Protein AF-A0AAW0BLG9-F1 (afdb_monomer)

Mean predicted aligned error: 2.97 Å

Structure (mmCIF, N/CA/C/O backbone):
data_AF-A0AAW0BLG9-F1
#
_entry.id   AF-A0AAW0BLG9-F1
#
loop_
_atom_site.group_PDB
_atom_site.id
_atom_site.type_symbol
_atom_site.label_atom_id
_atom_site.label_alt_id
_atom_site.label_comp_id
_atom_site.label_asym_id
_atom_site.label_entity_id
_atom_site.label_seq_id
_atom_site.pdbx_PDB_ins_code
_atom_site.Cartn_x
_atom_site.Cartn_y
_atom_site.Cartn_z
_atom_site.occupancy
_atom_site.B_iso_or_equiv
_atom_site.auth_seq_id
_atom_site.auth_comp_id
_atom_site.auth_asym_id
_atom_site.auth_atom_id
_atom_site.pdbx_PDB_model_num
ATOM 1 N N . MET A 1 1 ? 16.373 8.417 4.314 1.00 65.44 1 MET A N 1
ATOM 2 C CA . MET A 1 1 ? 15.540 9.634 4.536 1.00 65.44 1 MET A CA 1
ATOM 3 C C . MET A 1 1 ? 14.106 9.212 4.846 1.00 65.44 1 MET A C 1
ATOM 5 O O . MET A 1 1 ? 13.745 8.105 4.474 1.00 65.44 1 MET A O 1
ATOM 9 N N . SER A 1 2 ? 13.284 10.043 5.501 1.00 84.06 2 SER A N 1
ATOM 10 C CA . SER A 1 2 ? 11.851 9.739 5.665 1.00 84.06 2 SER A CA 1
ATOM 11 C C . SER A 1 2 ? 11.069 10.033 4.381 1.0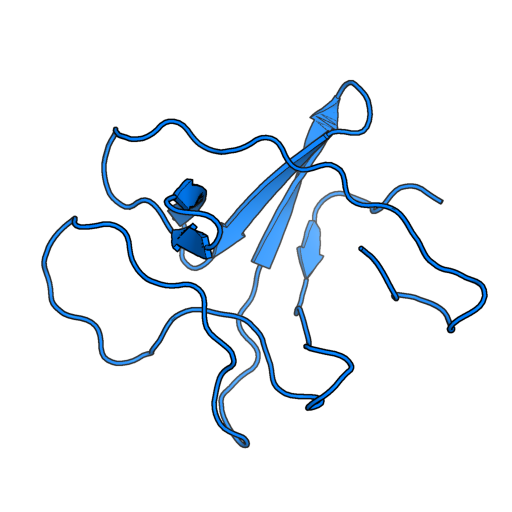0 84.06 2 SER A C 1
ATOM 13 O O . SER A 1 2 ? 11.350 11.010 3.680 1.00 84.06 2 SER A O 1
ATOM 15 N N . LEU A 1 3 ? 10.091 9.181 4.068 1.00 93.31 3 LEU A N 1
ATOM 16 C CA . LEU A 1 3 ? 9.178 9.391 2.949 1.00 93.31 3 LEU A CA 1
ATOM 17 C C . LEU A 1 3 ? 8.250 10.570 3.281 1.00 93.31 3 LEU A C 1
ATOM 19 O O . LEU A 1 3 ? 7.771 10.702 4.406 1.00 93.31 3 LEU A O 1
ATOM 23 N N . LYS A 1 4 ? 8.016 11.468 2.321 1.00 95.06 4 LYS A N 1
ATOM 24 C CA . LYS A 1 4 ? 7.090 12.592 2.523 1.00 95.06 4 LYS A CA 1
ATOM 25 C C . LYS A 1 4 ? 5.646 12.104 2.393 1.00 95.06 4 LYS A C 1
ATOM 27 O O . LYS A 1 4 ? 5.377 11.173 1.643 1.00 95.06 4 LYS A O 1
ATOM 32 N N . SER A 1 5 ? 4.710 12.752 3.084 1.00 97.44 5 SER A N 1
ATOM 33 C CA . SER A 1 5 ? 3.287 12.532 2.812 1.00 97.44 5 SER A CA 1
ATOM 34 C C . SER A 1 5 ? 2.945 13.003 1.396 1.00 97.44 5 SER A C 1
ATOM 36 O O . SER A 1 5 ? 3.455 14.035 0.949 1.00 97.44 5 SER A O 1
ATOM 38 N N . GLY A 1 6 ? 2.066 12.286 0.701 1.00 97.62 6 GLY A N 1
ATOM 39 C CA . GLY A 1 6 ? 1.657 12.645 -0.653 1.00 97.62 6 GLY A CA 1
ATOM 40 C C . GLY A 1 6 ? 1.032 11.501 -1.440 1.00 97.62 6 GLY A C 1
ATOM 41 O O . GLY A 1 6 ? 0.739 10.434 -0.901 1.00 97.62 6 GLY A O 1
ATOM 42 N N . LEU A 1 7 ? 0.840 11.758 -2.735 1.00 98.12 7 LEU A N 1
ATOM 43 C CA . LEU A 1 7 ? 0.351 10.780 -3.699 1.00 98.12 7 LEU A CA 1
ATOM 44 C C . LEU A 1 7 ? 1.519 10.063 -4.373 1.00 98.12 7 LEU A C 1
ATOM 46 O O . LEU A 1 7 ? 2.425 10.704 -4.907 1.00 98.12 7 LEU A O 1
ATOM 50 N N . TYR A 1 8 ? 1.456 8.738 -4.388 1.00 98.12 8 TYR A N 1
ATOM 51 C CA . TYR A 1 8 ? 2.502 7.866 -4.905 1.00 98.12 8 TYR A CA 1
ATOM 52 C C . TYR A 1 8 ? 1.935 6.792 -5.826 1.00 98.12 8 TYR A C 1
ATOM 54 O O . TYR A 1 8 ? 0.770 6.413 -5.741 1.00 98.12 8 TYR A O 1
ATOM 62 N N . THR A 1 9 ? 2.799 6.255 -6.680 1.00 97.69 9 THR A N 1
ATOM 63 C CA . THR A 1 9 ? 2.601 4.948 -7.312 1.00 97.69 9 THR A CA 1
ATOM 64 C C . THR A 1 9 ? 3.572 3.971 -6.666 1.00 97.69 9 THR A C 1
ATOM 66 O O . THR A 1 9 ? 4.753 4.296 -6.537 1.00 97.69 9 THR A O 1
ATOM 69 N N . ILE A 1 10 ? 3.106 2.784 -6.287 1.00 97.75 10 ILE A N 1
ATOM 70 C CA . ILE A 1 10 ? 3.935 1.766 -5.629 1.00 97.75 10 ILE A CA 1
ATOM 71 C C . ILE A 1 10 ? 4.169 0.615 -6.606 1.00 97.75 10 ILE A C 1
ATOM 73 O O . ILE A 1 10 ? 3.217 0.116 -7.208 1.00 97.75 10 ILE A O 1
ATOM 77 N N . ARG A 1 11 ? 5.426 0.189 -6.765 1.00 96.75 11 ARG A N 1
ATOM 78 C CA . ARG A 1 11 ? 5.814 -0.935 -7.628 1.00 96.75 11 ARG A CA 1
ATOM 79 C C . ARG A 1 11 ? 6.542 -2.019 -6.852 1.00 96.75 11 ARG A C 1
ATOM 81 O O . ARG A 1 11 ? 7.334 -1.736 -5.956 1.00 96.75 11 ARG A O 1
ATOM 88 N N . CYS A 1 12 ? 6.309 -3.267 -7.238 1.00 95.69 12 CYS A N 1
ATOM 89 C CA . CYS A 1 12 ? 7.071 -4.398 -6.740 1.00 95.69 12 CYS A CA 1
ATOM 90 C C . CYS A 1 12 ? 8.401 -4.502 -7.486 1.00 95.69 12 CYS A C 1
ATOM 92 O O . CYS A 1 12 ? 8.427 -4.871 -8.656 1.00 95.69 12 CYS A O 1
ATOM 94 N N . LYS A 1 13 ? 9.522 -4.290 -6.796 1.00 93.69 13 LYS A N 1
ATOM 95 C CA . LYS A 1 13 ? 10.861 -4.379 -7.402 1.00 93.69 13 LYS A CA 1
ATOM 96 C C . LYS A 1 13 ? 11.146 -5.702 -8.128 1.00 93.69 13 LYS A C 1
ATOM 98 O O . LYS A 1 13 ? 11.858 -5.706 -9.122 1.00 93.69 13 LYS A O 1
ATOM 103 N N . ALA A 1 14 ? 10.600 -6.819 -7.643 1.00 93.81 14 ALA A N 1
ATOM 104 C CA . ALA A 1 14 ? 10.846 -8.138 -8.228 1.00 93.81 14 ALA A CA 1
ATOM 105 C C . ALA A 1 14 ? 10.127 -8.370 -9.568 1.00 93.81 14 ALA A C 1
ATOM 107 O O . ALA A 1 14 ? 10.535 -9.244 -10.325 1.00 93.81 14 ALA A O 1
ATOM 108 N N . THR A 1 15 ? 9.050 -7.629 -9.843 1.00 94.38 15 THR A N 1
ATOM 109 C CA . THR A 1 15 ? 8.197 -7.847 -11.029 1.00 94.38 15 THR A CA 1
ATOM 110 C C . THR A 1 15 ? 7.977 -6.588 -11.864 1.00 94.38 15 THR A C 1
ATOM 112 O O . THR A 1 15 ? 7.401 -6.685 -12.932 1.00 94.38 15 THR A O 1
ATOM 115 N N . ASP A 1 16 ? 8.392 -5.419 -11.369 1.00 94.12 16 ASP A N 1
ATOM 116 C CA . ASP A 1 16 ? 8.100 -4.068 -11.887 1.00 94.12 16 ASP A CA 1
ATOM 117 C C . ASP A 1 16 ? 6.603 -3.714 -12.022 1.00 94.12 16 ASP A C 1
ATOM 119 O O . ASP A 1 16 ? 6.230 -2.611 -12.423 1.00 94.12 16 ASP A O 1
ATOM 123 N N . ASN A 1 17 ? 5.725 -4.614 -11.591 1.00 96.69 17 ASN A N 1
ATOM 124 C CA . ASN A 1 17 ? 4.289 -4.412 -11.603 1.00 96.69 17 ASN A CA 1
ATOM 125 C C . ASN A 1 17 ? 3.837 -3.462 -10.491 1.00 96.69 17 ASN A C 1
ATOM 127 O O . ASN A 1 17 ? 4.434 -3.376 -9.409 1.00 96.69 17 ASN A O 1
ATOM 131 N N . TYR A 1 18 ? 2.740 -2.755 -10.755 1.00 97.69 18 TYR A N 1
ATOM 132 C CA . TYR A 1 18 ? 2.110 -1.891 -9.769 1.00 97.69 18 TYR A CA 1
ATOM 133 C C . TYR A 1 18 ? 1.438 -2.697 -8.658 1.00 97.69 18 TYR A C 1
ATOM 135 O O . TYR A 1 18 ? 0.837 -3.745 -8.890 1.00 97.69 18 TYR A O 1
ATOM 143 N N . ILE A 1 19 ? 1.496 -2.167 -7.441 1.00 98.06 19 ILE A N 1
ATOM 144 C CA . ILE A 1 19 ? 0.767 -2.696 -6.293 1.00 98.06 19 ILE A CA 1
ATOM 145 C C . ILE A 1 19 ? -0.543 -1.930 -6.142 1.00 98.06 19 ILE A C 1
ATOM 147 O O . ILE A 1 19 ? -0.559 -0.700 -6.187 1.00 98.06 19 ILE A O 1
ATOM 151 N N . GLY A 1 20 ? -1.649 -2.645 -5.942 1.00 97.62 20 GLY A N 1
ATOM 152 C CA . GLY A 1 20 ? -2.951 -2.011 -5.778 1.00 97.62 20 GLY A CA 1
ATOM 153 C C . GLY A 1 20 ? -4.100 -2.981 -5.556 1.00 97.62 20 GLY A C 1
ATOM 154 O O . GLY A 1 20 ? -3.907 -4.103 -5.096 1.00 97.62 20 GLY A O 1
ATOM 155 N N . ARG A 1 21 ? -5.309 -2.524 -5.877 1.00 96.44 21 ARG A N 1
ATOM 156 C CA . ARG A 1 21 ? -6.553 -3.302 -5.837 1.00 96.44 21 ARG A CA 1
ATOM 157 C C . ARG A 1 21 ? -6.970 -3.713 -7.241 1.00 96.44 21 ARG A C 1
ATOM 159 O O . ARG A 1 21 ? -6.601 -3.053 -8.208 1.00 96.44 21 ARG A O 1
ATOM 166 N N . SER A 1 22 ? -7.740 -4.793 -7.347 1.00 92.75 22 SER A N 1
ATOM 167 C CA . SER A 1 22 ? -8.277 -5.215 -8.642 1.00 92.75 22 SER A CA 1
ATOM 168 C C . SER A 1 22 ? -9.373 -4.251 -9.102 1.00 92.75 22 SER A C 1
ATOM 170 O O . SER A 1 22 ? -10.138 -3.750 -8.282 1.00 92.75 22 SER A O 1
ATOM 172 N N . GLU A 1 23 ? -9.487 -4.020 -10.411 1.00 88.31 23 GLU A N 1
ATOM 173 C CA . GLU A 1 23 ? -10.612 -3.263 -10.983 1.00 88.31 23 GLU A CA 1
ATOM 174 C C . GLU A 1 23 ? -11.945 -4.009 -10.839 1.00 88.31 23 GLU A C 1
ATOM 176 O O . GLU A 1 23 ? -13.005 -3.391 -10.757 1.00 88.31 23 GLU A O 1
ATOM 181 N N . ASN A 1 24 ? -11.898 -5.345 -10.797 1.00 91.12 24 ASN A N 1
ATOM 182 C CA . ASN A 1 24 ? -13.077 -6.190 -10.697 1.00 91.12 24 ASN A CA 1
ATOM 183 C C . ASN A 1 24 ? -13.122 -6.878 -9.330 1.00 91.12 24 ASN A C 1
ATOM 185 O O . ASN A 1 24 ? -12.564 -7.959 -9.132 1.00 91.12 24 ASN A O 1
ATOM 189 N N . GLU A 1 25 ? -13.793 -6.233 -8.383 1.00 93.44 25 GLU A N 1
ATOM 190 C CA . GLU A 1 25 ? -14.007 -6.744 -7.032 1.00 93.44 25 GLU A CA 1
ATOM 191 C C . GLU A 1 25 ? -15.493 -7.008 -6.777 1.00 93.44 25 GLU A C 1
ATOM 193 O O . GLU A 1 25 ? -16.381 -6.371 -7.348 1.00 93.44 25 GLU A O 1
ATOM 198 N N . ASP A 1 26 ? -15.782 -7.946 -5.875 1.00 95.06 26 ASP A N 1
ATOM 199 C CA . ASP A 1 26 ? -17.147 -8.119 -5.392 1.00 95.06 26 ASP A CA 1
ATOM 200 C C . ASP A 1 26 ? -17.627 -6.861 -4.634 1.00 95.06 26 ASP A C 1
ATOM 202 O O . ASP A 1 26 ? -16.829 -6.074 -4.118 1.00 95.06 26 ASP A O 1
ATOM 206 N N . LYS A 1 27 ? -18.948 -6.690 -4.516 1.00 93.75 27 LYS A N 1
ATOM 207 C CA . LYS A 1 27 ? -19.570 -5.511 -3.886 1.00 93.75 27 LYS A CA 1
ATOM 208 C C . LYS A 1 27 ? -19.673 -5.585 -2.356 1.00 93.75 27 LYS A C 1
ATOM 210 O O . LYS A 1 27 ? -20.327 -4.735 -1.757 1.00 93.75 27 LYS A O 1
ATOM 215 N N . SER A 1 28 ? -19.104 -6.606 -1.714 1.00 95.44 28 SER A N 1
ATOM 216 C CA . SER A 1 28 ? -19.129 -6.703 -0.252 1.00 95.44 28 SER A CA 1
ATOM 217 C C . SER A 1 28 ? -18.193 -5.674 0.384 1.00 95.44 28 SER A C 1
ATOM 219 O O . SER A 1 28 ? -17.209 -5.260 -0.232 1.00 95.44 28 SER A O 1
ATOM 221 N N . LEU A 1 29 ? -18.453 -5.325 1.644 1.00 94.81 29 LEU A N 1
ATOM 222 C CA . LEU A 1 29 ? -17.556 -4.501 2.466 1.00 94.81 29 LEU A CA 1
ATOM 223 C C . LEU A 1 29 ? -16.421 -5.315 3.104 1.00 94.81 29 LEU A C 1
ATOM 225 O O . LEU A 1 29 ? -15.710 -4.815 3.972 1.00 94.81 29 LEU A O 1
ATO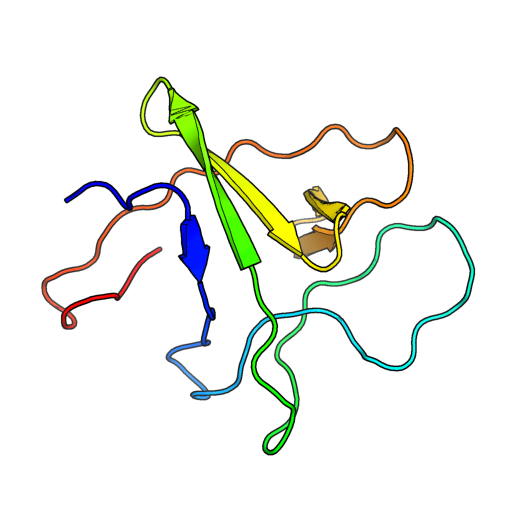M 229 N N . ASN A 1 30 ? -16.236 -6.569 2.680 1.00 95.44 30 ASN A N 1
ATOM 230 C CA . ASN A 1 30 ? -15.120 -7.373 3.152 1.00 95.44 30 ASN A CA 1
ATOM 231 C C . ASN A 1 30 ? -13.789 -6.719 2.746 1.00 95.44 30 ASN A C 1
ATOM 233 O O . ASN A 1 30 ? -13.711 -6.129 1.660 1.00 95.44 30 ASN A O 1
ATOM 237 N N . PRO A 1 31 ? -12.731 -6.873 3.564 1.00 96.81 31 PRO A N 1
ATOM 238 C CA . PRO A 1 31 ? -11.401 -6.394 3.223 1.00 96.81 31 PRO A CA 1
ATOM 239 C C . PRO A 1 31 ? -10.968 -6.847 1.825 1.00 96.81 31 PRO A C 1
ATOM 241 O O . PRO A 1 31 ? -11.058 -8.027 1.471 1.00 96.81 31 PRO A O 1
ATOM 244 N N . LYS A 1 32 ? -10.479 -5.902 1.022 1.00 97.50 32 LYS A N 1
ATOM 245 C CA . LYS A 1 32 ? -10.052 -6.144 -0.359 1.00 97.50 32 LYS A CA 1
ATOM 246 C C . LYS A 1 32 ? -8.557 -6.369 -0.408 1.00 97.50 32 LYS A C 1
ATOM 248 O O . LYS A 1 32 ? -7.796 -5.671 0.253 1.00 97.50 32 LYS A O 1
ATOM 253 N N . ARG A 1 33 ? -8.117 -7.370 -1.165 1.00 97.44 33 ARG A N 1
ATOM 254 C CA . ARG A 1 33 ? -6.692 -7.711 -1.229 1.00 97.44 33 ARG A CA 1
ATOM 255 C C . ARG A 1 33 ? -5.918 -6.604 -1.929 1.00 97.44 33 ARG A C 1
ATOM 257 O O . ARG A 1 33 ? -6.315 -6.160 -3.002 1.00 97.44 33 ARG A O 1
ATOM 264 N N . VAL A 1 34 ? -4.772 -6.252 -1.361 1.00 97.94 34 VAL A N 1
ATOM 265 C CA . VAL A 1 34 ? -3.736 -5.516 -2.081 1.00 97.94 34 VAL A CA 1
ATOM 266 C C . VAL A 1 34 ? -2.843 -6.545 -2.767 1.00 97.94 34 VAL A C 1
ATOM 268 O O . VAL A 1 34 ? -2.280 -7.428 -2.119 1.00 97.94 34 VAL A O 1
ATOM 271 N N . ILE A 1 35 ? -2.777 -6.478 -4.090 1.00 97.25 35 ILE A N 1
ATOM 272 C CA . ILE A 1 35 ? -2.134 -7.476 -4.941 1.00 97.25 35 ILE A CA 1
ATOM 273 C C . ILE A 1 35 ? -1.101 -6.835 -5.857 1.00 97.25 35 ILE A C 1
ATOM 275 O O . ILE A 1 35 ? -1.080 -5.623 -6.068 1.00 97.25 35 ILE A O 1
ATOM 279 N N . ASN A 1 36 ? -0.272 -7.699 -6.430 1.00 97.12 36 ASN A N 1
ATOM 280 C CA . ASN A 1 36 ? 0.527 -7.353 -7.585 1.00 97.12 36 ASN A CA 1
ATOM 281 C C . ASN A 1 36 ? -0.370 -7.345 -8.827 1.00 97.12 36 ASN A C 1
ATOM 283 O O . ASN A 1 36 ? -0.986 -8.367 -9.142 1.00 97.12 36 ASN A O 1
ATOM 287 N N . LEU A 1 37 ? -0.489 -6.197 -9.483 1.00 96.38 37 LEU A N 1
ATOM 288 C CA . LEU A 1 37 ? -1.353 -6.036 -10.646 1.00 96.38 37 LEU A CA 1
ATOM 289 C C . LEU A 1 37 ? -0.694 -6.636 -11.894 1.00 96.38 37 LEU A C 1
ATOM 291 O O . LEU A 1 37 ? 0.533 -6.720 -11.957 1.00 96.38 37 LEU A O 1
ATOM 295 N N . PRO A 1 38 ? -1.479 -7.099 -12.879 1.00 93.81 38 PRO A N 1
ATOM 296 C CA . PRO A 1 38 ? -0.920 -7.529 -14.152 1.00 93.81 38 PRO A CA 1
ATOM 297 C C . PRO A 1 38 ? -0.286 -6.351 -14.904 1.00 93.81 38 PRO A C 1
ATOM 299 O O . PRO A 1 38 ? -0.596 -5.183 -14.655 1.00 93.81 38 PRO A O 1
ATOM 302 N N . GLU A 1 39 ? 0.600 -6.670 -15.844 1.00 91.56 39 GLU A N 1
ATOM 303 C CA . GLU A 1 39 ? 1.189 -5.675 -16.739 1.00 91.56 39 GLU A CA 1
ATOM 304 C C . GLU A 1 39 ? 0.108 -4.941 -17.548 1.00 91.56 39 GLU A C 1
ATOM 306 O O . GLU A 1 39 ? -0.939 -5.499 -17.882 1.00 91.56 39 GLU A O 1
ATOM 311 N N . GLY A 1 40 ? 0.371 -3.675 -17.877 1.00 88.75 40 GLY A N 1
ATOM 312 C CA . GLY A 1 40 ? -0.534 -2.843 -18.677 1.00 88.75 40 GLY A CA 1
ATOM 313 C C . GLY A 1 40 ? -1.694 -2.204 -17.904 1.00 88.75 40 GLY A C 1
ATOM 314 O O . GLY A 1 40 ? -2.450 -1.444 -18.504 1.00 88.75 40 GLY A O 1
ATOM 315 N N . VAL A 1 41 ? -1.824 -2.459 -16.597 1.00 91.38 41 VAL A N 1
ATOM 316 C CA . VAL A 1 41 ? -2.798 -1.768 -15.735 1.00 91.38 41 VAL A CA 1
ATOM 317 C C . VAL A 1 41 ? -2.326 -0.348 -15.421 1.00 91.38 41 VAL A C 1
ATOM 319 O O . VAL A 1 41 ? -1.133 -0.107 -15.209 1.00 91.38 41 VAL A O 1
ATOM 322 N N . GLU A 1 42 ? -3.269 0.597 -15.380 1.00 92.19 42 GLU A N 1
ATOM 323 C CA . GLU A 1 42 ? -2.989 1.976 -14.984 1.00 92.19 42 GLU A CA 1
ATOM 324 C C . GLU A 1 42 ? -2.430 2.033 -13.555 1.00 92.19 42 GLU A C 1
ATOM 326 O O . GLU A 1 42 ? -2.869 1.314 -12.658 1.00 92.19 42 GLU A O 1
ATOM 331 N N . ALA A 1 43 ? -1.442 2.903 -13.339 1.00 94.56 43 ALA A N 1
ATOM 332 C CA . ALA A 1 43 ? -0.769 3.041 -12.058 1.00 94.56 43 ALA A CA 1
ATOM 333 C C . ALA A 1 43 ? -1.750 3.502 -10.960 1.00 94.56 43 ALA A C 1
ATOM 335 O O . ALA A 1 43 ? -2.204 4.651 -10.997 1.00 94.56 43 ALA A O 1
ATOM 336 N N . PRO A 1 44 ? -2.041 2.672 -9.941 1.00 96.19 44 PRO A N 1
ATOM 337 C CA . PRO A 1 44 ? -2.924 3.077 -8.862 1.00 96.19 44 PRO A CA 1
ATOM 338 C C . PRO A 1 44 ? -2.275 4.181 -8.036 1.00 96.19 44 PRO A C 1
ATOM 340 O O . PRO A 1 44 ? -1.081 4.127 -7.716 1.00 96.19 44 PRO A O 1
ATOM 343 N N . LYS A 1 45 ? -3.084 5.169 -7.658 1.00 97.75 45 LYS A N 1
ATOM 344 C CA . LYS A 1 45 ? -2.655 6.249 -6.774 1.00 97.75 45 LYS A CA 1
ATOM 345 C C . LYS A 1 45 ? -2.835 5.821 -5.326 1.00 97.75 45 LYS A C 1
ATOM 347 O O . LYS A 1 45 ? -3.938 5.499 -4.891 1.00 97.75 45 LYS A O 1
ATOM 352 N N . TRP A 1 46 ? -1.734 5.856 -4.599 1.00 98.50 46 TRP A N 1
ATOM 353 C CA . TRP A 1 46 ? -1.664 5.633 -3.168 1.00 98.50 46 TRP A CA 1
ATOM 354 C C . TRP A 1 46 ? -1.545 6.964 -2.456 1.00 98.50 46 TRP A C 1
ATOM 356 O O . TRP A 1 46 ? -0.699 7.779 -2.821 1.00 98.50 46 TRP A O 1
ATOM 366 N N . GLN A 1 47 ? -2.343 7.163 -1.419 1.00 98.50 47 GLN A N 1
ATOM 367 C CA . GLN A 1 47 ? -2.124 8.243 -0.472 1.00 98.50 47 GLN A CA 1
ATOM 368 C C . GLN A 1 47 ? -1.263 7.691 0.667 1.00 98.50 47 GLN A C 1
ATOM 370 O O . GLN A 1 47 ? -1.609 6.691 1.297 1.00 98.50 47 GLN A O 1
ATOM 375 N N . VAL A 1 48 ? -0.129 8.341 0.910 1.00 98.19 48 VAL A N 1
ATOM 376 C CA . VAL A 1 48 ? 0.768 8.042 2.028 1.00 98.19 48 VAL A CA 1
ATOM 377 C C . VAL A 1 48 ? 0.733 9.227 2.978 1.00 98.19 48 VAL A C 1
ATOM 379 O O . VAL A 1 48 ? 1.006 10.359 2.575 1.00 98.19 48 VAL A O 1
ATOM 382 N N . GLU A 1 49 ? 0.405 8.977 4.238 1.00 97.81 49 GLU A N 1
ATOM 383 C CA . GLU A 1 49 ? 0.317 10.004 5.271 1.00 97.81 49 GLU A CA 1
ATOM 384 C C . GLU A 1 49 ? 1.208 9.646 6.456 1.00 97.81 49 GLU A C 1
ATOM 386 O O . GLU A 1 49 ? 1.038 8.605 7.082 1.00 97.81 49 GLU A O 1
ATOM 391 N N . HIS A 1 50 ? 2.167 10.513 6.777 1.00 96.00 50 HIS A N 1
ATOM 392 C CA . HIS A 1 50 ? 2.979 10.388 7.980 1.00 96.00 50 HIS A CA 1
ATOM 393 C C . HIS A 1 50 ? 2.177 10.809 9.220 1.00 96.00 50 HIS A C 1
ATOM 395 O O . HIS A 1 50 ? 1.814 11.978 9.357 1.00 96.00 50 HIS A O 1
ATOM 401 N N . VAL A 1 51 ? 1.968 9.876 10.151 1.00 95.12 51 VAL A N 1
ATOM 402 C CA . VAL A 1 51 ? 1.144 10.067 11.363 1.00 95.12 51 VAL A CA 1
ATOM 403 C C . VAL A 1 51 ? 1.965 10.320 12.635 1.00 95.12 51 VAL A C 1
ATOM 405 O O . VAL A 1 51 ? 1.422 10.417 13.732 1.00 95.12 51 VAL A O 1
ATOM 408 N N . GLY A 1 52 ? 3.283 10.489 12.496 1.00 91.75 52 GLY A N 1
ATOM 409 C CA . GLY A 1 52 ? 4.194 10.746 13.612 1.00 91.75 52 GLY A CA 1
ATOM 410 C C . GLY A 1 52 ? 4.976 9.507 14.043 1.00 91.75 52 GLY A C 1
ATOM 411 O O . GLY A 1 52 ? 4.646 8.376 13.700 1.00 91.75 52 GLY A O 1
ATOM 412 N N . GLY A 1 53 ? 6.079 9.722 14.766 1.00 88.50 53 GLY A N 1
ATOM 413 C CA . GLY A 1 53 ? 6.920 8.626 15.265 1.00 88.50 53 GLY A CA 1
ATOM 414 C C . GLY A 1 53 ? 7.558 7.750 14.177 1.00 88.50 53 GLY A C 1
ATOM 415 O O . GLY A 1 53 ? 7.887 6.604 14.462 1.00 88.50 53 GLY A O 1
ATOM 416 N N . GLY A 1 54 ? 7.707 8.257 12.945 1.00 90.94 54 GLY A N 1
ATOM 417 C CA . GLY A 1 54 ? 8.232 7.490 11.808 1.00 90.94 54 GLY A CA 1
ATOM 418 C C . GLY A 1 54 ? 7.228 6.512 11.195 1.00 90.94 54 GLY A C 1
ATOM 419 O O . GLY A 1 54 ? 7.626 5.642 10.423 1.00 90.94 54 GLY A O 1
ATOM 420 N N . LYS A 1 55 ? 5.944 6.642 11.546 1.00 97.12 55 LYS A N 1
ATOM 421 C CA . LYS A 1 55 ? 4.871 5.771 11.079 1.00 97.12 55 LYS A CA 1
ATOM 422 C C . LYS A 1 55 ? 4.013 6.429 10.007 1.00 97.12 55 LYS A C 1
ATOM 424 O O . LYS A 1 55 ? 3.899 7.656 9.940 1.00 97.12 55 LYS A O 1
ATOM 429 N N . TYR A 1 56 ? 3.366 5.588 9.213 1.00 98.12 56 TYR A N 1
ATOM 430 C CA . TYR A 1 56 ? 2.581 5.979 8.056 1.00 98.12 56 TYR A CA 1
ATOM 431 C C . TYR A 1 56 ? 1.247 5.245 8.005 1.00 98.12 56 TYR A C 1
ATOM 433 O O . TYR A 1 56 ? 1.151 4.070 8.351 1.00 98.12 56 TYR A O 1
ATOM 441 N N . ILE A 1 57 ? 0.232 5.924 7.491 1.00 98.06 57 ILE A N 1
ATOM 442 C CA . ILE A 1 57 ? -0.999 5.311 7.010 1.00 98.06 57 ILE A CA 1
ATOM 443 C C . ILE A 1 57 ? -0.948 5.307 5.486 1.00 98.06 57 ILE A C 1
ATOM 445 O O . ILE A 1 57 ? -0.612 6.314 4.859 1.00 98.06 57 ILE A O 1
ATOM 449 N N . LEU A 1 58 ? -1.260 4.155 4.894 1.00 98.38 58 LEU A N 1
ATOM 450 C CA . LEU A 1 58 ? -1.386 4.001 3.450 1.00 98.38 58 LEU A CA 1
ATOM 451 C C . LEU A 1 58 ? -2.846 3.748 3.106 1.00 98.38 58 LEU A C 1
ATOM 453 O O . LEU A 1 58 ? -3.490 2.896 3.731 1.00 98.38 58 LEU A O 1
ATOM 457 N N . SER A 1 59 ? -3.335 4.430 2.076 1.00 98.12 59 SER A N 1
ATOM 458 C CA . SER A 1 59 ? -4.659 4.188 1.521 1.00 98.12 59 SER A CA 1
ATOM 459 C C . SER A 1 59 ? -4.660 4.145 -0.001 1.00 98.12 5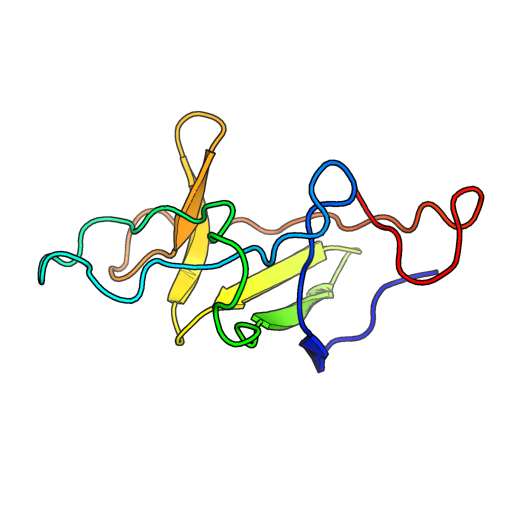9 SER A C 1
ATOM 461 O O . SER A 1 59 ? -3.812 4.735 -0.676 1.00 98.12 59 SER A O 1
ATOM 463 N N . ILE A 1 60 ? -5.620 3.395 -0.536 1.00 98.00 60 ILE A N 1
ATOM 464 C CA . ILE A 1 60 ? -5.843 3.216 -1.970 1.00 98.00 60 ILE A CA 1
ATOM 465 C C . ILE A 1 60 ? -7.344 3.165 -2.243 1.00 98.00 60 ILE A C 1
ATOM 467 O O . ILE A 1 60 ? -8.074 2.408 -1.599 1.00 98.00 60 ILE A O 1
ATOM 471 N N . ASN A 1 61 ? -7.803 3.950 -3.222 1.00 93.50 61 ASN A N 1
ATOM 472 C CA . ASN A 1 61 ? -9.228 4.120 -3.533 1.00 93.50 61 ASN A CA 1
ATOM 473 C C . ASN A 1 61 ? -10.041 4.442 -2.262 1.00 93.50 61 ASN A C 1
ATOM 475 O O . ASN A 1 61 ? -10.996 3.733 -1.943 1.00 93.50 61 ASN A O 1
ATOM 479 N N . ASP A 1 62 ? -9.569 5.438 -1.504 1.00 92.19 62 ASP A N 1
ATOM 480 C CA . ASP A 1 62 ? -10.142 5.940 -0.243 1.00 92.19 62 ASP A CA 1
ATOM 481 C C . ASP A 1 62 ? -10.236 4.924 0.912 1.00 92.19 62 ASP A C 1
ATOM 483 O O . ASP A 1 62 ? -10.783 5.226 1.970 1.00 92.19 62 ASP A O 1
ATOM 487 N N . ALA A 1 63 ? -9.654 3.735 0.751 1.00 97.31 63 ALA A N 1
ATOM 488 C CA . ALA A 1 63 ? -9.647 2.687 1.762 1.00 97.31 63 ALA A CA 1
ATOM 489 C C . ALA A 1 63 ? -8.281 2.593 2.449 1.00 97.31 63 ALA A C 1
ATOM 491 O O . ALA A 1 63 ? -7.253 2.416 1.786 1.00 97.31 63 ALA A O 1
ATOM 492 N N . LEU A 1 64 ? -8.273 2.689 3.780 1.00 98.19 64 LEU A N 1
ATOM 493 C CA . LEU A 1 64 ? -7.072 2.518 4.599 1.00 98.19 64 LEU A CA 1
ATOM 494 C C . LEU A 1 64 ? -6.600 1.063 4.560 1.00 98.19 64 LEU A C 1
ATOM 496 O O . LEU A 1 64 ? -7.394 0.149 4.346 1.00 98.19 64 LEU A O 1
ATOM 500 N N . THR A 1 65 ? -5.309 0.829 4.779 1.00 98.50 65 THR A N 1
ATOM 501 C CA . THR A 1 65 ? -4.752 -0.528 4.758 1.00 98.50 65 THR A CA 1
ATOM 502 C C . THR A 1 65 ? -4.530 -1.112 6.144 1.00 98.50 65 THR A C 1
ATOM 504 O O . THR A 1 65 ? -4.173 -0.407 7.089 1.00 98.50 65 THR A O 1
ATOM 507 N N . ALA A 1 66 ? -4.690 -2.429 6.254 1.00 98.31 66 ALA A N 1
ATOM 508 C CA . ALA A 1 66 ? -4.310 -3.184 7.436 1.00 98.31 66 ALA A CA 1
ATOM 509 C C . ALA A 1 66 ? -3.623 -4.507 7.084 1.00 98.31 66 ALA A C 1
ATOM 511 O O . ALA A 1 66 ? -3.844 -5.097 6.019 1.00 98.31 66 ALA A O 1
ATOM 512 N N . ALA A 1 67 ? -2.789 -4.978 8.008 1.00 97.94 67 ALA A N 1
ATOM 513 C CA . ALA A 1 67 ? -2.226 -6.313 7.984 1.00 97.94 67 ALA A CA 1
ATOM 514 C C . ALA A 1 67 ? -3.250 -7.323 8.526 1.00 97.94 67 ALA A C 1
ATOM 516 O O . ALA A 1 67 ? -3.630 -7.271 9.694 1.00 97.94 67 ALA A O 1
ATOM 517 N N . ILE A 1 68 ? -3.666 -8.273 7.690 1.00 97.25 68 ILE A N 1
ATOM 518 C CA . ILE A 1 68 ? -4.538 -9.393 8.073 1.00 97.25 68 ILE A CA 1
ATOM 519 C C . ILE A 1 68 ? -3.863 -10.676 7.598 1.00 97.25 68 ILE A C 1
ATOM 521 O O . ILE A 1 68 ? -3.501 -10.787 6.427 1.00 97.25 68 ILE A O 1
ATOM 525 N N . ASP A 1 69 ? -3.643 -11.637 8.496 1.00 95.62 69 ASP A N 1
ATOM 526 C CA . ASP A 1 69 ? -3.022 -12.934 8.180 1.00 95.62 69 ASP A CA 1
ATOM 527 C C . ASP A 1 69 ? -1.725 -12.827 7.352 1.00 95.62 69 ASP A C 1
ATOM 529 O O . ASP A 1 69 ? -1.523 -13.543 6.365 1.00 95.62 69 ASP A O 1
ATOM 533 N N . LYS A 1 70 ? -0.832 -11.910 7.754 1.00 95.25 70 LYS A N 1
ATOM 534 C CA . LYS A 1 70 ? 0.454 -11.613 7.083 1.00 95.25 70 LYS A CA 1
ATOM 535 C C . LYS A 1 70 ? 0.315 -11.136 5.628 1.00 95.25 70 LYS A C 1
ATOM 537 O O . LYS A 1 70 ? 1.250 -11.268 4.842 1.00 95.25 70 LYS A O 1
ATOM 542 N N . LYS A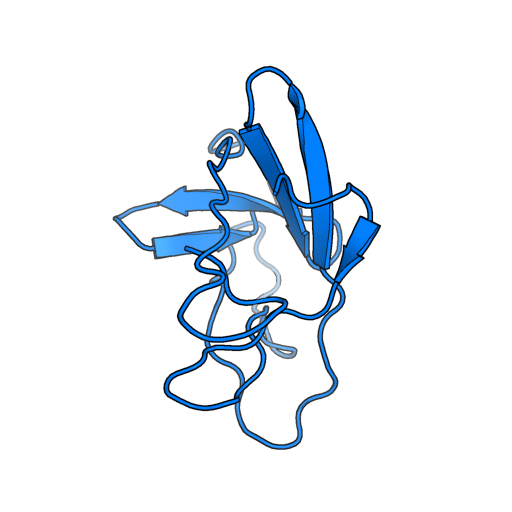 1 71 ? -0.842 -10.59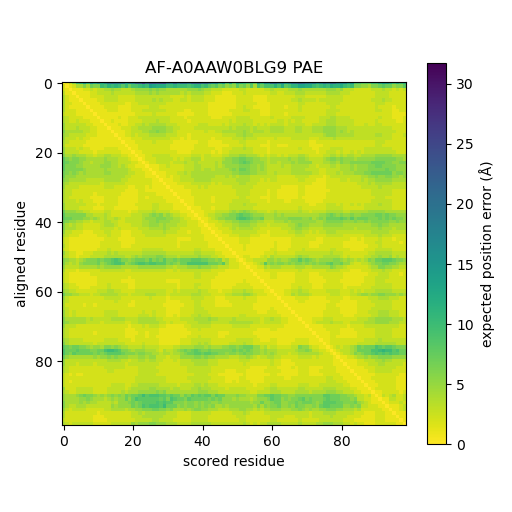1 5.259 1.00 97.19 71 LYS A N 1
ATOM 543 C CA . LYS A 1 71 ? -1.117 -9.982 3.954 1.00 97.19 71 LYS A CA 1
ATOM 544 C C . LYS A 1 71 ? -1.650 -8.569 4.149 1.00 97.19 71 LYS A C 1
ATOM 546 O O . LYS A 1 71 ? -2.134 -8.226 5.224 1.00 97.19 71 LYS A O 1
ATOM 551 N N . VAL A 1 72 ? -1.575 -7.766 3.094 1.00 97.88 72 VAL A N 1
ATOM 552 C CA . VAL A 1 72 ? -2.086 -6.394 3.091 1.00 97.88 72 VAL A CA 1
ATOM 553 C C . VAL A 1 72 ? -3.485 -6.380 2.488 1.00 97.88 72 VAL A C 1
ATOM 555 O O . VAL A 1 72 ? -3.718 -6.923 1.403 1.00 97.88 72 VAL A O 1
ATOM 558 N N . PHE A 1 73 ? -4.414 -5.747 3.194 1.00 98.38 73 PHE A N 1
ATOM 559 C CA . PHE A 1 73 ? -5.777 -5.536 2.732 1.00 98.38 73 PHE A CA 1
ATOM 560 C C . PHE A 1 73 ? -6.159 -4.067 2.844 1.00 98.38 73 PHE A C 1
ATOM 562 O O . PHE A 1 73 ? -5.745 -3.390 3.777 1.00 98.38 73 PHE A O 1
ATOM 569 N N . ALA A 1 74 ? -6.976 -3.601 1.907 1.00 98.06 74 ALA A N 1
ATOM 570 C CA . ALA A 1 74 ? -7.713 -2.356 2.002 1.00 98.06 74 ALA A CA 1
ATOM 571 C C . ALA A 1 74 ? -9.025 -2.608 2.757 1.00 98.06 74 ALA A C 1
ATOM 573 O O . ALA A 1 74 ? -9.788 -3.515 2.409 1.00 98.06 74 ALA A O 1
ATOM 574 N N . ILE A 1 75 ? -9.272 -1.828 3.802 1.00 97.69 75 ILE A N 1
ATOM 575 C CA . ILE A 1 75 ? -10.397 -1.998 4.715 1.00 97.69 75 ILE A CA 1
ATOM 576 C C . ILE A 1 75 ? -11.519 -1.055 4.286 1.00 97.69 75 ILE A C 1
ATOM 578 O O . ILE A 1 75 ? -11.319 0.154 4.199 1.00 97.69 75 ILE A O 1
ATOM 582 N N . LEU A 1 76 ? -12.684 -1.627 3.967 1.00 95.88 76 LEU A N 1
ATOM 583 C CA . LEU A 1 76 ? -13.867 -0.877 3.523 1.00 95.88 76 LEU A CA 1
ATOM 584 C C . LEU A 1 76 ? -14.898 -0.649 4.639 1.00 95.88 76 LEU A C 1
ATOM 586 O O . LEU A 1 76 ? -15.853 0.094 4.430 1.00 95.88 76 LEU A O 1
ATOM 590 N N . GLY A 1 77 ? -14.742 -1.324 5.780 1.00 91.50 77 GLY A N 1
ATOM 591 C CA . GLY A 1 77 ? -15.581 -1.165 6.968 1.00 91.50 77 GLY A CA 1
ATOM 592 C C . GLY A 1 77 ? -14.801 -0.582 8.147 1.00 91.50 77 GLY A C 1
ATOM 593 O O . GLY A 1 77 ? -13.669 -0.134 7.986 1.00 91.50 77 GLY A O 1
ATOM 594 N N . ASP A 1 78 ? -15.394 -0.631 9.338 1.00 89.44 78 ASP A N 1
ATOM 595 C CA . ASP A 1 78 ? -14.777 -0.084 10.557 1.00 89.44 78 ASP A CA 1
ATOM 596 C C . ASP A 1 78 ? -13.741 -1.030 11.193 1.00 89.44 78 ASP A C 1
ATOM 598 O O . ASP A 1 78 ? -12.916 -0.605 12.001 1.00 89.44 78 ASP A O 1
ATOM 602 N N . GLU A 1 79 ? -13.764 -2.315 10.822 1.00 89.94 79 GLU A N 1
ATOM 603 C CA . GLU A 1 79 ? -12.858 -3.337 11.341 1.00 89.94 79 GLU A CA 1
ATOM 604 C C . GLU A 1 79 ? -12.155 -4.124 10.219 1.00 89.94 79 GLU A C 1
ATOM 606 O O . GLU A 1 79 ? -12.769 -4.435 9.191 1.00 89.94 79 GLU A O 1
ATOM 611 N N . PRO A 1 80 ? -10.883 -4.522 10.423 1.00 93.44 80 PRO A N 1
ATOM 612 C CA . PRO A 1 80 ? -10.019 -4.159 11.551 1.00 93.44 80 PRO A CA 1
ATOM 613 C C . PRO A 1 80 ? -9.530 -2.706 11.466 1.00 93.44 80 PRO A C 1
ATOM 615 O O . PRO A 1 80 ? -9.570 -2.084 10.406 1.00 93.44 80 PRO A O 1
ATOM 618 N N . ALA A 1 81 ? -9.006 -2.187 12.578 1.00 95.44 81 ALA A N 1
ATOM 619 C CA . ALA A 1 81 ? -8.358 -0.881 12.579 1.00 95.44 81 ALA A CA 1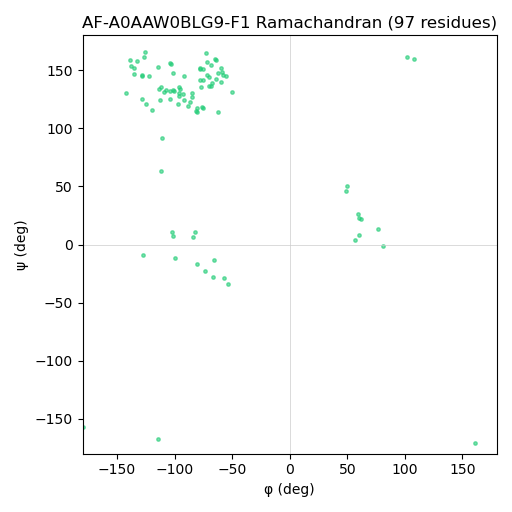
ATOM 620 C C . ALA A 1 81 ? -7.185 -0.834 11.568 1.00 95.44 81 ALA A C 1
ATOM 622 O O . ALA A 1 81 ? -6.485 -1.841 11.389 1.00 95.44 81 ALA A O 1
ATOM 623 N N . PRO A 1 82 ? -6.933 0.323 10.931 1.00 97.12 82 PRO A N 1
ATOM 624 C CA . PRO A 1 82 ? -5.800 0.510 10.030 1.00 97.12 82 PRO A CA 1
ATOM 625 C C . PRO A 1 82 ? -4.467 0.179 10.699 1.00 97.12 82 PRO A C 1
ATOM 627 O O . PRO A 1 82 ? -4.259 0.444 11.883 1.00 97.12 82 PRO A O 1
AT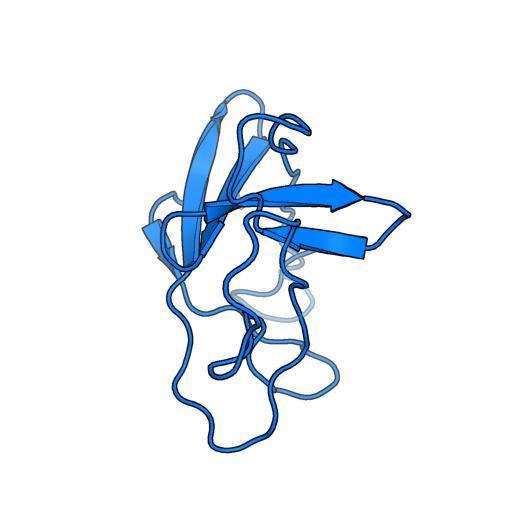OM 630 N N . THR A 1 83 ? -3.535 -0.374 9.929 1.00 98.06 83 THR A N 1
ATOM 631 C CA . THR A 1 83 ? -2.168 -0.602 10.406 1.00 98.06 83 THR A CA 1
ATOM 632 C C . THR A 1 83 ? -1.339 0.660 10.215 1.00 98.06 83 THR A C 1
ATOM 634 O O . THR A 1 83 ? -1.309 1.229 9.128 1.00 98.06 83 THR A O 1
ATOM 637 N N . GLU A 1 84 ? -0.639 1.080 11.268 1.00 97.81 84 GLU A N 1
ATOM 638 C CA . GLU A 1 84 ? 0.422 2.078 11.165 1.00 97.81 84 GLU A CA 1
ATOM 639 C C . GLU A 1 84 ? 1.709 1.392 10.690 1.00 97.81 84 GLU A C 1
ATOM 641 O O . GLU A 1 84 ? 2.276 0.544 11.383 1.00 97.81 84 GLU A O 1
ATOM 646 N N . TRP A 1 85 ? 2.165 1.751 9.498 1.00 98.00 85 TRP A N 1
ATOM 647 C CA . TRP A 1 85 ? 3.310 1.145 8.832 1.00 98.00 85 TRP A CA 1
ATOM 648 C C . TRP A 1 85 ? 4.595 1.892 9.152 1.00 98.00 85 TRP A C 1
ATOM 650 O O . TRP A 1 85 ? 4.601 3.116 9.251 1.00 98.00 85 TRP A O 1
ATOM 660 N N . ILE A 1 86 ? 5.702 1.168 9.259 1.00 96.69 86 ILE A N 1
ATOM 661 C CA . ILE A 1 86 ? 7.041 1.755 9.223 1.00 96.69 86 ILE A CA 1
ATOM 662 C C . ILE A 1 86 ? 7.525 1.607 7.780 1.00 96.69 86 ILE A C 1
ATOM 664 O O . ILE A 1 86 ? 7.437 0.512 7.236 1.00 96.69 86 ILE A O 1
ATOM 668 N N . ILE A 1 87 ? 7.977 2.704 7.170 1.00 95.56 87 ILE A N 1
ATOM 669 C CA . ILE A 1 87 ? 8.523 2.714 5.806 1.00 95.56 87 ILE A CA 1
ATOM 670 C C . ILE A 1 87 ? 9.960 3.212 5.886 1.00 95.56 87 ILE A C 1
ATOM 672 O O . ILE A 1 87 ? 10.199 4.370 6.252 1.00 95.56 87 ILE A O 1
ATOM 676 N N . GLU A 1 88 ? 10.909 2.353 5.528 1.00 94.38 88 GLU A N 1
ATOM 677 C CA . GLU A 1 88 ? 12.338 2.660 5.606 1.00 94.38 88 GLU A CA 1
ATOM 678 C C . GLU A 1 88 ? 12.957 2.731 4.217 1.00 94.38 88 GLU A C 1
ATOM 680 O O . GLU A 1 88 ? 12.722 1.870 3.371 1.00 94.38 88 GLU A O 1
ATOM 685 N N . SER A 1 89 ? 13.762 3.766 3.964 1.00 93.75 89 SER A N 1
ATOM 686 C CA . SER A 1 89 ? 14.461 3.885 2.688 1.00 93.75 89 SER A CA 1
ATOM 687 C C . SER A 1 89 ? 15.661 2.939 2.634 1.00 93.75 89 SER A C 1
ATOM 689 O O . SER A 1 89 ? 16.443 2.834 3.579 1.00 93.75 89 SER A O 1
ATOM 691 N N . ILE A 1 90 ? 15.825 2.257 1.503 1.00 93.62 90 ILE A N 1
ATOM 692 C CA . ILE A 1 90 ? 16.961 1.372 1.217 1.00 93.62 90 ILE A CA 1
ATOM 693 C C . ILE A 1 90 ? 17.816 1.985 0.105 1.00 93.62 90 ILE A C 1
ATOM 695 O O . ILE A 1 90 ? 17.972 1.426 -0.979 1.00 93.62 90 ILE A O 1
ATOM 699 N N . ASP A 1 91 ? 18.382 3.156 0.406 1.00 88.56 91 ASP A N 1
ATOM 700 C CA . ASP A 1 91 ? 19.060 4.051 -0.548 1.00 88.56 91 ASP A CA 1
ATOM 701 C C . ASP A 1 91 ? 20.222 3.370 -1.300 1.00 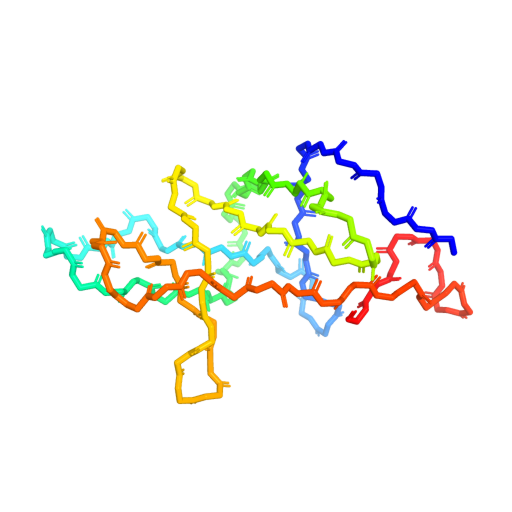88.56 91 ASP A C 1
ATOM 703 O O . ASP A 1 91 ? 20.503 3.690 -2.455 1.00 88.56 91 ASP A O 1
ATOM 707 N N . TYR A 1 92 ? 20.867 2.370 -0.686 1.00 90.81 92 TYR A N 1
ATOM 708 C CA . TYR A 1 92 ? 21.934 1.583 -1.319 1.00 90.81 92 TYR A CA 1
ATOM 709 C C . TYR A 1 92 ? 21.449 0.733 -2.508 1.00 90.81 92 TYR A C 1
ATOM 711 O O . TYR A 1 92 ? 22.271 0.228 -3.270 1.00 90.81 92 TYR A O 1
ATOM 719 N N . GLN A 1 93 ? 20.133 0.567 -2.678 1.00 89.88 93 GLN A N 1
ATOM 720 C CA . GLN A 1 93 ? 19.532 -0.109 -3.826 1.00 89.88 93 GLN A CA 1
ATOM 721 C C . GLN A 1 93 ? 18.939 0.846 -4.877 1.00 89.88 93 GLN A C 1
ATOM 723 O O . GLN A 1 93 ? 18.234 0.381 -5.780 1.00 89.88 93 GLN A O 1
ATOM 728 N N . GLY A 1 94 ? 19.226 2.146 -4.761 1.00 90.56 94 GLY A N 1
ATOM 729 C CA . GLY A 1 94 ? 18.722 3.210 -5.625 1.00 90.56 94 GLY A CA 1
ATOM 730 C C . GLY A 1 94 ? 17.687 4.093 -4.930 1.00 90.56 94 GLY A C 1
ATOM 731 O O . GLY A 1 94 ? 17.045 3.696 -3.956 1.00 90.56 94 GLY A O 1
ATOM 732 N N . GLU A 1 95 ? 17.493 5.299 -5.460 1.00 91.62 95 GLU A N 1
ATOM 733 C CA . GLU A 1 95 ? 16.472 6.227 -4.965 1.00 91.62 95 GLU A CA 1
ATOM 734 C C . GLU A 1 95 ? 15.063 5.621 -5.062 1.00 91.62 95 GLU A C 1
ATOM 736 O O . GLU A 1 95 ? 14.787 4.788 -5.926 1.00 91.62 95 GLU A O 1
ATOM 741 N N . ASN A 1 96 ? 14.161 6.052 -4.177 1.00 93.50 96 ASN A N 1
ATOM 742 C CA . ASN A 1 96 ? 12.761 5.609 -4.121 1.00 93.50 96 ASN A CA 1
ATOM 743 C C . ASN A 1 96 ? 12.557 4.095 -3.915 1.00 93.50 96 ASN A C 1
ATOM 745 O O . ASN A 1 96 ? 11.521 3.550 -4.294 1.00 93.50 96 ASN A O 1
ATOM 749 N N . ASN A 1 97 ? 13.525 3.416 -3.298 1.00 95.06 97 ASN A N 1
ATOM 750 C CA . ASN A 1 97 ? 13.373 2.037 -2.846 1.00 95.06 97 ASN A CA 1
ATOM 751 C C . ASN A 1 97 ? 13.099 2.023 -1.337 1.00 95.06 97 ASN A C 1
ATOM 753 O O . ASN 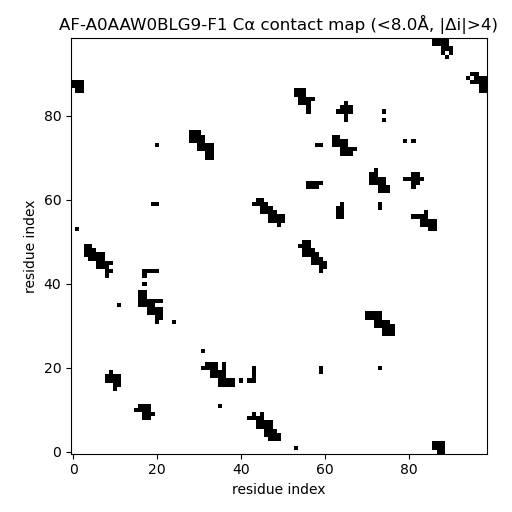A 1 97 ? 13.820 2.667 -0.570 1.00 95.06 97 ASN A O 1
ATOM 757 N N . PHE A 1 98 ? 12.081 1.268 -0.920 1.00 95.38 98 PHE A N 1
ATOM 758 C CA . PHE A 1 98 ? 11.630 1.197 0.471 1.00 95.38 98 PHE A CA 1
ATOM 759 C C . PHE A 1 98 ? 11.294 -0.238 0.886 1.00 95.38 98 PHE A C 1
ATOM 761 O O . PHE A 1 98 ? 11.016 -1.077 0.021 1.00 95.38 98 PHE A O 1
ATOM 768 N N . VAL A 1 99 ? 11.309 -0.489 2.198 1.00 93.56 99 VAL A N 1
ATOM 769 C CA . VAL A 1 99 ? 10.799 -1.712 2.842 1.00 93.56 99 VAL A CA 1
ATOM 770 C C . VAL A 1 99 ? 9.746 -1.382 3.886 1.00 93.56 99 VAL A C 1
ATOM 772 O O . VAL A 1 99 ? 9.820 -0.264 4.453 1.00 93.56 99 VAL A O 1
#

Solvent-accessible surface area (backbone atoms only — not comparable to full-atom values): 6025 Å² total; per-residue (Å²): 112,81,78,74,61,46,80,41,71,50,63,40,85,94,74,71,25,39,43,38,69,70,94,84,67,76,91,64,61,62,68,40,60,51,41,81,44,64,84,91,62,80,77,45,63,30,44,38,40,67,76,54,96,73,24,27,42,47,28,47,88,93,17,42,29,25,78,52,96,94,37,52,25,31,31,66,50,86,66,71,68,67,40,77,38,69,64,44,56,42,62,92,78,37,84,97,35,71,86

Foldseek 3Di:
DADDWDKDFDADPVPRFTWAFDPDDDPDQPWTFTDRDDPPDDGWIKGWDDPDPQWIWIATPNFTWDQDPNGITGGSDPPDDHDTDHWADPPVVPPPDID

Organism: NCBI:txid297713

Sequence (99 aa):
MSLKSGLYTIRCKATDNYIGRSENEDKSLNPKRVINLPEGVEAPKWQVEHVGGGKYILSINDALTAAIDKKVFAILGDEPAPTEWIIESIDYQGENNFV

pLDDT: mean 94.87, std 4.22, range [65.44, 98.5]

Nearest PDB structures (foldseek):
  3vwc-assembly1_A  TM=9.318E-01  e=1.405E-05  Coprinopsis cinerea
  5xg5-assembly1_A  TM=7.500E-01  e=2.425E-01  synthetic construct
  1dfc-assembly1_A  TM=7.533E-01  e=3.353E+00  Homo sapiens
  3llp-assembly2_B  TM=7.453E-01  e=3.538E+00  Homo sapiens
  6b0t-assembly3_C  TM=7.563E-01  e=5.732E+00  Homo sapiens

Secondary structure (DSSP, 8-state):
-PPPSEEE--B-TTT-PBEE--SS--SS-SPEEPEEPPTT---PPEEEEEEETTEEEEEETTEEEEEETTEEEEE-SS-SPPP-EE--B-GGG-TT-B-

Radius of gyration: 13.61 Å; Cα contacts (8 Å, |Δi|>4): 193; chains: 1; bounding box: 42×26×34 Å

InterPro domains:
  IPR031755 Peptidase inhibitor I66 [PF16850] (1-98)